Protein AF-A0A6A0H7Z2-F1 (afdb_monomer_lite)

Sequence (154 aa):
MSAIARQPCERLIVSPRRQIIMEGALHLLDNNKPQEMYVILFDDMLLITRRKKGLSKKKSSLSENWPSSCSRPSSGESAMRYIVYKQPLSLDRFFLHDVPVSEAVTAKLESAFVMVNLNRFQQIVAVYTFLAQTDQAKVGLARLLETIKKTRHN

Foldseek 3Di:
DDPLCPDPCCCPVVVVPKDFPDWDWKFWQDPNDTFIWIWTDILFWIWIKHKDQDDPDPDDPDDDDDPPVDDDDDDDDRPIDIDTPDPIATLVFKDKAFDDPVNCVVVVAALKIKIFGHDPVRDTPDIIIIHDPHVVRSVVVNVVSVVSVVVVVD

Radius of gyration: 18.18 Å; chains: 1; bounding box: 55×43×40 Å

InterPro domains:
  IPR011993 PH-like domain superfamily [G3DSA:2.30.29.30] (7-153)
  IPR040181 Pleckstrin homology domain-containing family G member 5/7 [PTHR13217] (6-138)

Structure (mmCIF, N/CA/C/O backbone):
data_AF-A0A6A0H7Z2-F1
#
_entry.id   AF-A0A6A0H7Z2-F1
#
loop_
_atom_site.group_PDB
_atom_site.id
_atom_site.type_symbol
_atom_site.label_atom_id
_atom_site.label_alt_id
_atom_site.label_comp_id
_atom_site.label_asym_id
_atom_site.label_entity_id
_atom_site.label_seq_id
_atom_site.pdbx_PDB_ins_code
_atom_site.Cartn_x
_atom_site.Cartn_y
_atom_site.Cartn_z
_atom_site.occup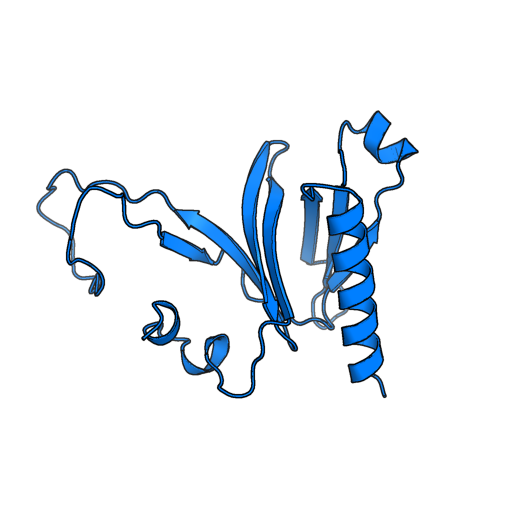ancy
_atom_site.B_iso_or_equiv
_atom_site.auth_seq_id
_atom_site.auth_comp_id
_atom_site.auth_asym_id
_atom_site.auth_atom_id
_atom_site.pdbx_PDB_model_num
ATOM 1 N N . MET A 1 1 ? 17.253 12.847 -14.748 1.00 43.50 1 MET A N 1
ATOM 2 C CA . MET A 1 1 ? 16.969 11.393 -14.730 1.00 43.50 1 MET A CA 1
ATOM 3 C C . MET A 1 1 ? 16.693 10.963 -13.294 1.00 43.50 1 MET A C 1
ATOM 5 O O . MET A 1 1 ? 17.509 11.266 -12.430 1.00 43.50 1 MET A O 1
ATOM 9 N N . SER A 1 2 ? 15.538 10.340 -13.039 1.00 49.34 2 SER A N 1
ATOM 10 C CA . SER A 1 2 ? 15.078 9.908 -11.705 1.00 49.34 2 SER A CA 1
ATOM 11 C C . SER A 1 2 ? 16.018 8.864 -11.082 1.00 49.34 2 SER A C 1
ATOM 13 O O . SER A 1 2 ? 16.568 8.025 -11.793 1.00 49.34 2 SER A O 1
ATOM 15 N N . ALA A 1 3 ? 16.188 8.882 -9.755 1.00 51.00 3 ALA A N 1
ATOM 16 C CA . A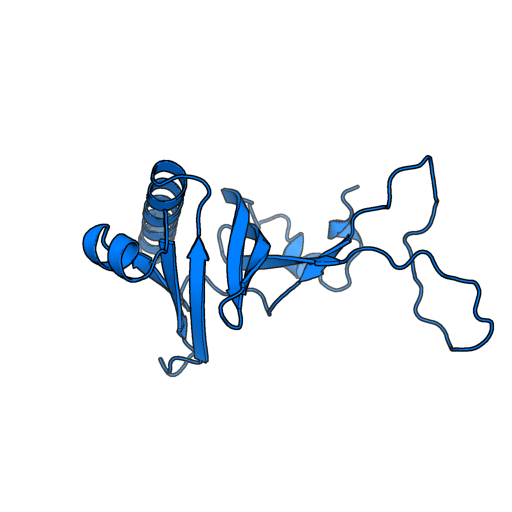LA A 1 3 ? 17.021 7.927 -9.008 1.00 51.00 3 ALA A CA 1
ATOM 17 C C . ALA A 1 3 ? 16.602 6.451 -9.203 1.00 51.00 3 ALA A C 1
ATOM 19 O O . ALA A 1 3 ? 17.405 5.541 -8.976 1.00 51.00 3 ALA A O 1
ATOM 20 N N . ILE A 1 4 ? 15.368 6.220 -9.665 1.00 52.25 4 ILE A N 1
ATOM 21 C CA . ILE A 1 4 ? 14.818 4.897 -9.982 1.00 52.25 4 ILE A CA 1
ATOM 22 C C . ILE A 1 4 ? 15.464 4.310 -11.257 1.00 52.25 4 ILE A C 1
ATOM 24 O O . ILE A 1 4 ? 15.694 3.105 -11.319 1.00 52.25 4 ILE A O 1
ATOM 28 N N . ALA A 1 5 ? 15.872 5.149 -12.220 1.00 50.22 5 ALA A N 1
ATOM 29 C CA . ALA A 1 5 ? 16.487 4.734 -13.493 1.00 50.22 5 ALA A CA 1
ATOM 30 C C . ALA A 1 5 ? 17.929 4.206 -13.365 1.00 50.22 5 ALA A C 1
ATOM 32 O O . ALA A 1 5 ? 18.565 3.861 -14.345 1.00 50.22 5 ALA A O 1
ATOM 33 N N . ARG A 1 6 ? 18.497 4.169 -12.155 1.00 52.22 6 ARG A N 1
ATOM 34 C CA . ARG A 1 6 ? 19.872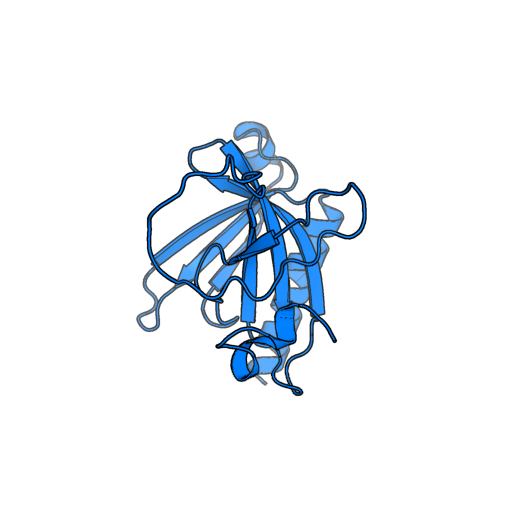 3.692 -11.913 1.00 52.22 6 ARG A CA 1
ATOM 35 C C . ARG A 1 6 ? 19.934 2.374 -11.143 1.00 52.22 6 ARG A C 1
ATOM 37 O O . ARG A 1 6 ? 20.997 2.011 -10.645 1.00 52.22 6 ARG A O 1
ATOM 44 N N . GLN A 1 7 ? 18.804 1.690 -10.980 1.00 57.47 7 GLN A N 1
ATOM 45 C CA . GLN A 1 7 ? 18.735 0.438 -10.228 1.00 57.47 7 GLN A CA 1
ATOM 46 C C . GLN A 1 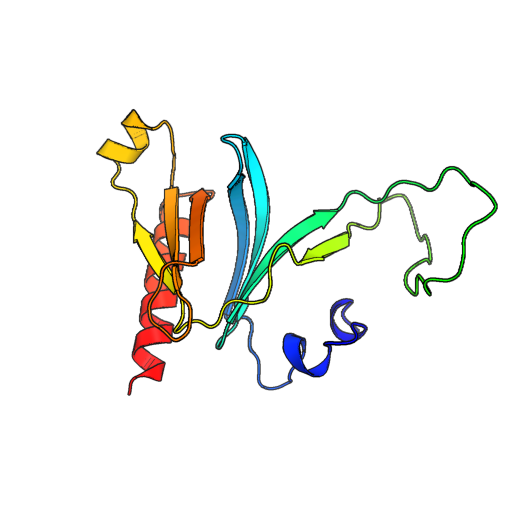7 ? 18.921 -0.777 -11.154 1.00 57.47 7 GLN A C 1
ATOM 48 O O . GLN A 1 7 ? 18.475 -0.734 -12.295 1.00 57.47 7 GLN A O 1
ATOM 53 N N . PRO A 1 8 ? 19.493 -1.903 -10.680 1.00 51.16 8 PRO A N 1
ATOM 54 C CA . PRO A 1 8 ? 19.642 -3.134 -11.477 1.00 51.16 8 PRO A CA 1
ATOM 55 C C . PRO A 1 8 ? 18.313 -3.678 -12.024 1.00 51.16 8 PRO A C 1
ATOM 57 O O . PRO A 1 8 ? 18.272 -4.419 -13.000 1.00 51.16 8 PRO A O 1
ATOM 60 N N . CYS A 1 9 ? 17.210 -3.293 -11.384 1.00 54.03 9 CYS A N 1
ATOM 61 C CA . CYS A 1 9 ? 15.841 -3.588 -11.771 1.00 54.03 9 CYS A CA 1
ATOM 62 C C . CYS A 1 9 ? 15.168 -2.426 -12.526 1.00 54.03 9 CYS A C 1
ATOM 64 O O . CYS A 1 9 ? 13.941 -2.347 -12.524 1.00 54.03 9 CYS A O 1
ATOM 66 N N . GLU A 1 10 ? 15.934 -1.542 -13.180 1.00 57.25 10 GLU A N 1
ATOM 67 C CA . GLU A 1 10 ? 15.427 -0.420 -13.985 1.00 57.25 10 GLU A CA 1
ATOM 68 C C . GLU A 1 10 ? 14.339 -0.887 -14.954 1.00 57.25 10 GLU A C 1
ATOM 70 O O . GLU A 1 10 ? 13.264 -0.314 -14.985 1.00 57.25 10 GLU A O 1
ATOM 75 N N . ARG A 1 11 ? 14.540 -2.000 -15.665 1.00 56.66 11 ARG A N 1
ATOM 76 C CA . ARG A 1 11 ? 13.525 -2.529 -16.595 1.00 56.66 11 ARG A CA 1
ATOM 77 C C . ARG A 1 11 ? 12.263 -3.062 -15.923 1.00 56.66 11 ARG A C 1
ATOM 79 O O . ARG A 1 11 ? 11.222 -3.122 -16.566 1.00 56.66 11 ARG A O 1
ATOM 86 N N . LEU A 1 12 ? 12.353 -3.471 -14.658 1.00 62.28 12 LEU A N 1
ATOM 87 C CA . LEU A 1 12 ? 11.179 -3.817 -13.870 1.00 62.28 12 LEU A CA 1
ATOM 88 C C . LEU A 1 12 ? 10.509 -2.506 -13.457 1.00 62.28 12 LEU A C 1
ATOM 90 O O . LEU A 1 12 ? 9.479 -2.153 -14.011 1.00 62.28 12 LEU A O 1
ATOM 94 N N . ILE A 1 13 ? 11.093 -1.744 -12.535 1.00 61.97 13 ILE A N 1
ATOM 95 C CA . ILE A 1 13 ? 10.422 -0.593 -11.903 1.00 61.97 13 ILE A CA 1
ATOM 96 C C . ILE A 1 13 ? 10.161 0.559 -12.894 1.00 61.97 13 ILE A C 1
ATOM 98 O O . ILE A 1 13 ? 9.127 1.207 -12.802 1.00 61.97 13 ILE A O 1
ATOM 102 N N . VAL A 1 14 ? 11.050 0.769 -13.866 1.00 61.00 14 VAL A N 1
ATOM 103 C CA . VAL A 1 14 ? 11.024 1.836 -14.891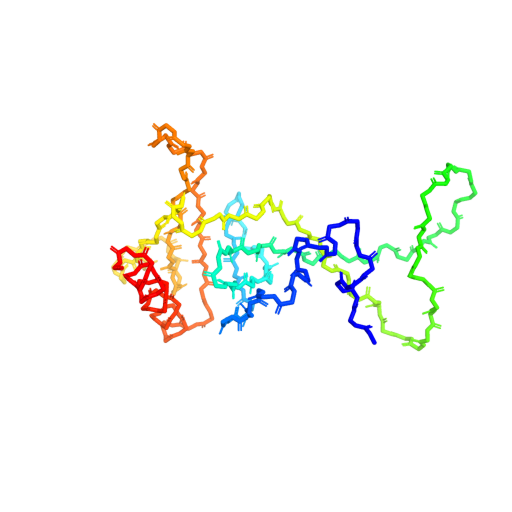 1.00 61.00 14 VAL A CA 1
ATOM 104 C C . VAL A 1 14 ? 10.681 1.272 -16.273 1.00 61.00 14 VAL A C 1
ATOM 106 O O . VAL A 1 14 ? 11.076 1.823 -17.299 1.00 61.00 14 VAL A O 1
ATOM 109 N N . SER A 1 15 ? 9.948 0.154 -16.329 1.00 69.88 15 SER A N 1
ATOM 110 C CA . SER A 1 15 ? 9.318 -0.268 -17.582 1.00 69.88 15 SER A CA 1
ATOM 111 C C . SER A 1 15 ? 8.544 0.926 -18.161 1.00 69.88 15 SER A C 1
ATOM 113 O O . SER A 1 15 ? 7.672 1.447 -17.469 1.00 69.88 15 SER A O 1
ATOM 115 N N . PRO A 1 16 ? 8.793 1.361 -19.410 1.00 67.06 16 PRO A N 1
ATOM 116 C CA . PRO A 1 16 ? 8.099 2.515 -19.988 1.00 67.06 16 PRO A CA 1
ATOM 117 C C . PRO A 1 16 ? 6.583 2.303 -20.120 1.00 67.06 16 PRO A C 1
ATOM 119 O O . PRO A 1 16 ? 5.840 3.258 -20.320 1.00 67.06 16 PRO A O 1
ATOM 122 N N . ARG A 1 17 ? 6.110 1.056 -19.992 1.00 75.19 17 ARG A N 1
ATOM 123 C CA . ARG A 1 17 ? 4.679 0.724 -19.969 1.00 75.19 17 ARG A CA 1
ATOM 124 C C . ARG A 1 17 ? 4.053 0.806 -18.580 1.00 75.19 17 ARG A C 1
ATOM 126 O O . ARG A 1 17 ? 2.835 0.839 -18.490 1.00 75.19 17 ARG A O 1
ATOM 133 N N . ARG A 1 18 ? 4.861 0.820 -17.520 1.00 84.56 18 ARG A N 1
ATOM 134 C CA . ARG A 1 18 ? 4.382 0.828 -16.140 1.00 84.56 18 ARG A CA 1
ATOM 135 C C . ARG A 1 18 ? 4.024 2.250 -15.729 1.00 84.56 18 ARG A C 1
ATOM 137 O O . ARG A 1 18 ? 4.852 3.151 -15.848 1.00 84.56 18 ARG A O 1
ATOM 144 N N . GLN A 1 19 ? 2.805 2.439 -15.243 1.00 84.50 19 GLN A N 1
ATOM 145 C CA . GLN A 1 19 ? 2.284 3.749 -14.857 1.00 84.50 19 GLN A CA 1
ATOM 146 C C . GLN A 1 19 ? 2.060 3.802 -13.352 1.00 84.50 19 GLN A C 1
ATOM 148 O O . GLN A 1 19 ? 1.522 2.863 -12.768 1.00 84.50 19 GLN A O 1
ATOM 153 N N . ILE A 1 20 ? 2.480 4.900 -12.721 1.00 87.31 20 ILE A N 1
ATOM 154 C CA . ILE A 1 20 ? 2.132 5.175 -11.325 1.00 87.31 20 ILE A CA 1
ATOM 155 C C . ILE A 1 20 ? 0.686 5.650 -11.317 1.00 87.31 20 ILE A C 1
ATOM 157 O O . ILE A 1 20 ? 0.355 6.647 -11.954 1.00 87.31 20 ILE A O 1
ATOM 161 N N . ILE A 1 21 ? -0.164 4.928 -10.599 1.00 88.12 21 ILE A N 1
ATOM 162 C CA . ILE A 1 21 ? -1.567 5.297 -10.425 1.00 88.12 21 ILE A CA 1
ATOM 163 C C . ILE A 1 21 ? -1.718 6.168 -9.180 1.00 88.12 21 ILE A C 1
ATOM 165 O O . ILE A 1 21 ? -2.459 7.146 -9.186 1.00 88.12 21 ILE A O 1
ATOM 169 N N . MET A 1 22 ? -1.008 5.818 -8.107 1.00 85.56 22 MET A N 1
ATOM 170 C CA . MET A 1 22 ? -1.057 6.538 -6.841 1.00 85.56 22 MET A CA 1
ATOM 171 C C . MET A 1 22 ? 0.221 6.285 -6.045 1.00 85.56 22 MET A C 1
ATOM 173 O O . MET A 1 22 ? 0.780 5.191 -6.071 1.00 85.56 22 MET A O 1
ATOM 177 N N . GLU A 1 23 ? 0.652 7.277 -5.280 1.00 87.44 23 GLU A N 1
ATOM 178 C CA . GLU A 1 23 ? 1.726 7.136 -4.305 1.00 87.44 23 GLU A CA 1
ATOM 179 C C . GLU A 1 23 ? 1.437 7.973 -3.061 1.00 87.44 23 GLU A C 1
ATOM 181 O O . GLU A 1 23 ? 0.705 8.962 -3.115 1.00 87.44 23 GLU A O 1
ATOM 186 N N . GLY A 1 24 ? 1.983 7.565 -1.919 1.00 86.56 24 GLY A N 1
ATOM 187 C CA . GLY A 1 24 ? 1.755 8.281 -0.673 1.00 86.56 24 GLY A CA 1
ATOM 188 C C . GLY A 1 24 ? 2.405 7.639 0.542 1.00 86.56 24 GLY A C 1
ATOM 189 O O . GLY A 1 24 ? 2.848 6.487 0.520 1.00 86.56 24 GLY A O 1
ATOM 190 N N . ALA A 1 25 ? 2.457 8.415 1.622 1.00 89.69 25 ALA A N 1
ATOM 191 C CA . ALA A 1 25 ? 2.904 7.932 2.917 1.00 89.69 25 ALA A CA 1
ATOM 192 C C . ALA A 1 25 ? 1.767 7.183 3.628 1.00 89.69 25 ALA A C 1
ATOM 194 O O . ALA A 1 25 ? 0.652 7.689 3.742 1.00 89.69 25 ALA A O 1
ATOM 195 N N . LEU A 1 26 ? 2.075 5.994 4.138 1.00 92.25 26 LEU A N 1
ATOM 196 C CA . LEU A 1 26 ? 1.207 5.193 4.998 1.00 92.25 26 LEU A CA 1
ATOM 197 C C . LEU A 1 26 ? 2.011 4.725 6.206 1.00 92.25 26 LEU A C 1
ATOM 199 O O . LEU A 1 26 ? 3.228 4.572 6.114 1.00 92.25 26 LEU A O 1
ATOM 203 N N . HIS A 1 27 ? 1.353 4.432 7.321 1.00 93.38 27 HIS A N 1
ATOM 204 C CA . HIS A 1 27 ? 2.021 3.720 8.408 1.00 93.38 27 HIS A CA 1
ATOM 205 C C . HIS A 1 27 ? 1.730 2.232 8.294 1.00 93.38 27 HIS A C 1
ATOM 207 O O . HIS A 1 27 ? 0.574 1.842 8.193 1.00 93.38 27 HIS A O 1
ATOM 213 N N . LEU A 1 28 ? 2.765 1.400 8.325 1.00 93.69 28 LEU A N 1
ATOM 214 C CA . LEU A 1 28 ? 2.628 -0.044 8.464 1.00 93.69 28 LEU A CA 1
ATOM 215 C C . LEU A 1 28 ? 2.854 -0.421 9.927 1.00 93.69 28 LEU A C 1
ATOM 217 O O . LEU A 1 28 ? 3.884 -0.065 10.499 1.00 93.69 28 LEU A O 1
ATOM 221 N N . LEU A 1 29 ? 1.920 -1.149 10.528 1.00 92.00 29 LEU A N 1
ATOM 222 C CA . LEU A 1 29 ? 2.104 -1.718 11.860 1.00 92.00 29 LEU A CA 1
ATOM 223 C C . LEU A 1 29 ? 2.999 -2.955 11.784 1.00 92.00 29 LEU A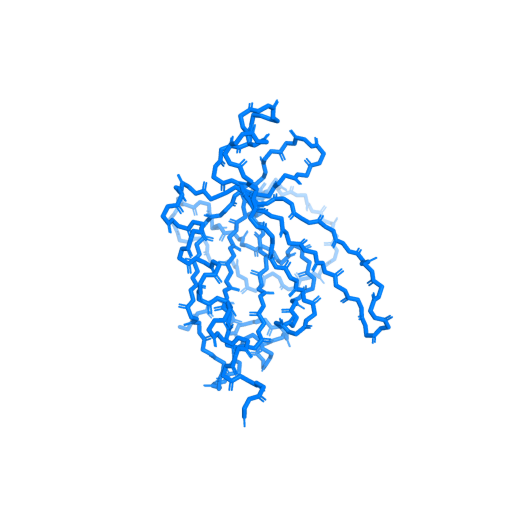 C 1
ATOM 225 O O . LEU A 1 29 ? 2.617 -3.977 11.219 1.00 92.00 29 LEU A O 1
ATOM 229 N N . ASP A 1 30 ? 4.185 -2.850 12.380 1.00 80.62 30 ASP A N 1
ATOM 230 C CA . ASP A 1 30 ? 5.140 -3.946 12.549 1.00 80.62 30 ASP A CA 1
ATOM 231 C C . ASP A 1 30 ? 5.486 -4.044 14.045 1.00 80.62 30 ASP A C 1
ATOM 233 O O . ASP A 1 30 ? 5.824 -3.038 14.673 1.00 80.62 30 ASP A O 1
ATOM 237 N N . ASN A 1 31 ? 5.329 -5.220 14.660 1.00 76.31 31 ASN A N 1
ATOM 238 C CA . ASN A 1 31 ? 5.490 -5.430 16.111 1.00 76.31 31 ASN A CA 1
ATOM 239 C C . ASN A 1 31 ? 4.788 -4.365 16.992 1.00 76.31 31 ASN A C 1
ATOM 241 O O . ASN A 1 31 ? 5.386 -3.831 17.931 1.00 76.31 31 ASN A O 1
ATOM 245 N N . ASN A 1 32 ? 3.531 -4.023 16.673 1.00 73.19 32 ASN A N 1
ATOM 246 C CA . ASN A 1 32 ? 2.724 -2.980 17.334 1.00 73.19 32 ASN A CA 1
ATOM 247 C C . ASN A 1 32 ? 3.326 -1.562 17.319 1.00 73.19 32 ASN A C 1
ATOM 249 O O . ASN A 1 32 ? 2.881 -0.691 18.066 1.00 73.19 32 ASN A O 1
ATOM 253 N N . LYS A 1 33 ? 4.317 -1.293 16.463 1.00 85.19 33 LYS A N 1
ATOM 254 C CA . LYS A 1 33 ? 4.868 0.048 16.253 1.00 85.19 33 LYS A CA 1
ATOM 255 C C . LYS A 1 33 ? 4.579 0.501 14.821 1.00 85.19 33 LYS A C 1
ATOM 257 O O . LYS A 1 33 ? 5.045 -0.142 13.881 1.00 85.19 33 LYS A O 1
ATOM 262 N N . PRO A 1 34 ? 3.833 1.603 14.632 1.00 89.94 34 PRO A N 1
ATOM 263 C CA . PRO A 1 34 ? 3.644 2.191 13.314 1.00 89.94 34 PRO A CA 1
ATOM 264 C C . PRO A 1 34 ? 4.990 2.631 12.728 1.00 89.94 34 PRO A C 1
ATOM 266 O O . PRO A 1 34 ? 5.706 3.443 13.317 1.00 89.94 34 PRO A O 1
ATOM 269 N N . GLN A 1 35 ? 5.337 2.102 11.559 1.00 91.62 35 GLN A N 1
ATOM 270 C CA . GLN A 1 35 ? 6.486 2.530 10.774 1.00 91.62 35 GLN A CA 1
ATOM 271 C C . GLN A 1 35 ? 6.006 3.280 9.534 1.00 91.62 35 GLN A C 1
ATOM 273 O O . GLN A 1 35 ? 5.229 2.748 8.747 1.00 91.62 35 GLN A O 1
ATOM 278 N N . GLU A 1 36 ? 6.508 4.499 9.332 1.00 91.88 36 GLU A N 1
ATOM 279 C CA . GLU A 1 36 ? 6.244 5.264 8.113 1.00 91.88 36 GLU A CA 1
ATOM 280 C C . GLU A 1 36 ? 6.843 4.547 6.890 1.00 91.88 36 GLU A C 1
ATOM 282 O O . GLU A 1 36 ? 8.056 4.313 6.793 1.00 91.88 36 GLU A O 1
ATOM 287 N N . MET A 1 37 ? 5.966 4.223 5.950 1.00 92.62 37 MET A N 1
ATOM 288 C CA . MET A 1 37 ? 6.257 3.627 4.658 1.00 92.62 37 MET A CA 1
ATOM 289 C C . MET A 1 37 ? 5.854 4.598 3.554 1.00 92.62 37 MET A C 1
ATOM 291 O O . MET A 1 37 ? 4.874 5.328 3.674 1.00 92.62 37 MET A O 1
ATOM 295 N N . TYR A 1 38 ? 6.585 4.568 2.446 1.00 90.81 38 TYR A N 1
ATOM 296 C CA . TYR A 1 38 ? 6.161 5.224 1.216 1.00 90.81 38 TYR A CA 1
ATOM 297 C C . TYR A 1 38 ? 5.739 4.145 0.227 1.00 90.81 38 TYR A C 1
ATOM 299 O O . TYR A 1 38 ? 6.539 3.268 -0.129 1.00 90.81 38 TYR A O 1
ATOM 307 N N . VAL A 1 39 ? 4.464 4.166 -0.140 1.00 91.00 39 VAL A N 1
ATOM 308 C CA . VAL A 1 39 ? 3.815 3.136 -0.947 1.00 91.00 39 VAL A CA 1
ATOM 309 C C . VAL A 1 39 ? 3.534 3.703 -2.328 1.00 91.00 39 VAL A C 1
ATOM 311 O O . VAL A 1 39 ? 3.024 4.812 -2.453 1.00 91.00 39 VAL A O 1
ATOM 314 N N . ILE A 1 40 ? 3.882 2.934 -3.355 1.00 89.56 40 ILE A N 1
ATOM 315 C CA . ILE A 1 40 ? 3.691 3.290 -4.759 1.00 89.56 40 ILE A CA 1
ATOM 316 C C . ILE A 1 40 ? 2.849 2.191 -5.396 1.00 89.56 40 ILE A C 1
ATOM 318 O O . ILE A 1 40 ? 3.243 1.022 -5.416 1.00 89.56 40 ILE A O 1
ATOM 322 N N . LEU A 1 41 ? 1.681 2.569 -5.895 1.00 89.88 41 LEU A N 1
ATOM 323 C CA . LEU A 1 41 ? 0.784 1.712 -6.647 1.00 89.88 41 LEU A CA 1
ATOM 324 C C . LEU A 1 41 ? 1.008 1.945 -8.137 1.00 89.88 41 LEU A C 1
ATOM 326 O O . LEU A 1 41 ? 0.706 3.013 -8.672 1.00 89.88 41 LEU A O 1
ATOM 330 N N . PHE A 1 42 ? 1.518 0.916 -8.797 1.00 90.19 42 PHE A N 1
ATOM 331 C CA . PHE A 1 42 ? 1.568 0.834 -10.244 1.00 90.19 42 PHE A CA 1
ATOM 332 C C . PHE A 1 42 ? 0.323 0.134 -10.789 1.00 90.19 42 PHE A C 1
ATOM 334 O O . PHE A 1 42 ? -0.458 -0.462 -10.047 1.00 90.19 42 PHE A O 1
ATOM 341 N N . ASP A 1 43 ? 0.166 0.159 -12.104 1.00 87.81 43 ASP A N 1
ATOM 342 C CA . ASP A 1 43 ? -0.918 -0.517 -12.809 1.00 87.81 43 ASP A CA 1
ATOM 343 C C . ASP A 1 43 ? -0.883 -2.046 -12.719 1.00 87.81 43 ASP A C 1
ATOM 345 O O . ASP A 1 43 ? -1.924 -2.679 -12.897 1.00 87.81 43 ASP A O 1
ATOM 349 N N . ASP A 1 44 ? 0.274 -2.645 -12.427 1.00 86.75 44 ASP A N 1
ATOM 350 C CA . ASP A 1 44 ? 0.463 -4.096 -12.335 1.00 86.75 44 ASP A CA 1
ATOM 351 C C . ASP A 1 44 ? 1.038 -4.591 -10.996 1.00 86.75 44 ASP A C 1
ATOM 353 O O . ASP A 1 44 ? 1.051 -5.799 -10.743 1.00 86.75 44 ASP A O 1
ATOM 357 N N . MET A 1 45 ? 1.488 -3.696 -10.111 1.00 90.75 45 MET A N 1
ATOM 358 C CA . MET A 1 45 ? 2.061 -4.081 -8.820 1.00 90.75 45 MET A CA 1
ATOM 359 C C . MET A 1 45 ? 1.996 -2.977 -7.758 1.00 90.75 45 MET A C 1
ATOM 361 O O . MET A 1 45 ? 1.948 -1.790 -8.061 1.00 90.75 45 MET A O 1
ATOM 365 N N . LEU A 1 46 ? 2.103 -3.374 -6.493 1.00 91.19 46 LEU A N 1
ATOM 366 C CA . LEU A 1 46 ? 2.288 -2.500 -5.341 1.00 91.19 46 LEU A CA 1
ATOM 367 C C . LEU A 1 46 ? 3.737 -2.592 -4.844 1.00 91.19 46 LEU A C 1
ATOM 369 O O . LEU A 1 46 ? 4.258 -3.684 -4.594 1.00 91.19 46 LEU A O 1
ATOM 373 N N . LEU A 1 47 ? 4.385 -1.445 -4.660 1.00 91.81 47 LEU A N 1
ATOM 374 C CA . LEU A 1 47 ? 5.721 -1.332 -4.086 1.00 91.81 47 LEU A CA 1
ATOM 375 C C . LEU A 1 47 ? 5.648 -0.654 -2.718 1.00 91.81 47 LEU A C 1
ATOM 377 O O . LEU A 1 47 ? 5.209 0.486 -2.601 1.00 91.81 47 LEU A O 1
ATOM 381 N N . ILE A 1 48 ? 6.138 -1.339 -1.687 1.00 92.88 48 ILE A N 1
ATOM 382 C CA . ILE A 1 48 ? 6.238 -0.792 -0.330 1.00 92.88 48 ILE A CA 1
ATOM 383 C C . ILE A 1 48 ? 7.700 -0.475 -0.052 1.00 92.88 48 ILE A C 1
ATOM 385 O O . ILE A 1 48 ? 8.574 -1.343 -0.161 1.00 92.88 48 ILE A O 1
ATOM 389 N N . THR A 1 49 ? 7.976 0.763 0.334 1.00 92.19 49 THR A N 1
ATOM 390 C CA . THR A 1 49 ? 9.321 1.211 0.685 1.00 92.19 49 THR A CA 1
ATOM 391 C C . THR A 1 49 ? 9.354 1.763 2.100 1.00 92.19 49 THR A C 1
ATOM 393 O O . THR A 1 49 ? 8.364 2.284 2.604 1.00 92.19 49 THR A O 1
ATOM 396 N N . ARG A 1 50 ? 10.520 1.672 2.736 1.00 90.38 50 ARG A N 1
ATOM 397 C CA . ARG A 1 50 ? 10.800 2.323 4.014 1.00 90.38 50 ARG A CA 1
ATOM 398 C C . ARG A 1 50 ? 11.923 3.327 3.857 1.00 90.38 50 ARG A C 1
ATOM 400 O O . ARG A 1 50 ? 12.854 3.141 3.066 1.00 90.38 50 ARG A O 1
ATOM 407 N N . ARG A 1 51 ? 11.871 4.372 4.671 1.00 84.88 51 ARG A N 1
ATOM 408 C CA . ARG A 1 51 ? 12.936 5.367 4.766 1.00 84.88 51 ARG A CA 1
ATOM 409 C C . ARG A 1 51 ? 14.162 4.745 5.435 1.00 84.88 51 ARG A C 1
ATOM 411 O O . ARG A 1 51 ? 14.082 4.228 6.547 1.00 84.88 51 ARG A O 1
ATOM 418 N N . LYS A 1 52 ? 15.320 4.806 4.776 1.00 81.31 52 LYS A N 1
ATOM 419 C CA . LYS A 1 52 ? 16.620 4.502 5.383 1.00 81.31 52 LYS A CA 1
ATOM 420 C C . LYS A 1 52 ? 17.316 5.824 5.674 1.00 81.31 52 LYS A C 1
ATOM 422 O O . LYS A 1 52 ? 17.777 6.496 4.752 1.00 81.31 52 LYS A O 1
ATOM 427 N N . LYS A 1 53 ? 17.415 6.189 6.957 1.00 68.81 53 LYS A N 1
ATOM 428 C CA . LYS A 1 53 ? 18.283 7.297 7.375 1.00 68.81 53 LYS A CA 1
ATOM 429 C C . LYS A 1 53 ? 19.709 6.943 6.955 1.00 68.81 53 LYS A C 1
ATOM 431 O O . LYS A 1 53 ? 20.213 5.875 7.310 1.00 68.81 53 LYS A O 1
ATOM 436 N N . GLY A 1 54 ? 20.329 7.790 6.138 1.00 58.44 54 GLY A N 1
ATOM 437 C CA . GLY A 1 54 ? 21.738 7.633 5.811 1.00 58.44 54 GLY A CA 1
ATOM 438 C C . GLY A 1 54 ? 22.534 7.718 7.106 1.00 58.44 54 GLY A C 1
ATOM 439 O O . GLY A 1 54 ? 22.446 8.725 7.803 1.00 58.44 54 GLY A O 1
ATOM 440 N N . LEU A 1 55 ? 23.291 6.671 7.449 1.00 49.72 55 LEU A N 1
ATOM 441 C CA . LEU A 1 55 ? 24.372 6.861 8.407 1.00 49.72 55 LEU A CA 1
ATOM 442 C C . LEU A 1 55 ? 25.337 7.832 7.733 1.00 49.72 55 LEU A C 1
ATOM 444 O O . LEU A 1 55 ? 25.919 7.496 6.696 1.00 49.72 55 LEU A O 1
ATOM 448 N N . SER A 1 56 ? 25.489 9.036 8.284 1.00 49.66 56 SER A N 1
ATOM 449 C CA . SER A 1 56 ? 26.680 9.819 7.993 1.00 49.66 56 SER A CA 1
ATOM 450 C C . SER A 1 56 ? 27.854 8.914 8.362 1.00 49.66 56 SER A C 1
ATOM 452 O O . SER A 1 56 ? 27.992 8.466 9.501 1.00 49.66 56 SER A O 1
ATOM 454 N N . LYS A 1 57 ? 28.631 8.498 7.359 1.00 46.28 57 LYS A N 1
ATOM 455 C CA . LYS A 1 57 ? 29.789 7.640 7.591 1.00 46.28 57 LYS A CA 1
ATOM 456 C C . LYS A 1 57 ? 30.727 8.406 8.525 1.00 46.28 57 LYS A C 1
ATOM 458 O O . LYS A 1 57 ? 31.408 9.324 8.075 1.00 46.28 57 LYS A O 1
ATOM 463 N N . LYS A 1 58 ? 30.831 8.005 9.798 1.00 42.44 58 LYS A N 1
ATOM 464 C CA . LYS A 1 58 ? 32.136 8.096 10.459 1.00 42.44 58 LYS A CA 1
ATOM 465 C C . LYS A 1 58 ? 33.081 7.310 9.553 1.00 42.44 58 LYS A C 1
ATOM 467 O O . LYS A 1 58 ? 32.800 6.154 9.246 1.00 42.44 58 LYS A O 1
ATOM 472 N N . LYS A 1 59 ? 34.118 7.971 9.032 1.00 45.25 59 LYS A N 1
ATOM 473 C CA . LYS A 1 59 ? 35.189 7.338 8.255 1.00 45.25 59 LYS A CA 1
ATOM 474 C C . LYS A 1 59 ? 35.744 6.166 9.074 1.00 45.25 59 LYS A C 1
ATOM 476 O O . LYS A 1 59 ? 36.565 6.383 9.954 1.00 45.25 59 LYS A O 1
ATOM 481 N N . SER A 1 60 ? 35.307 4.945 8.794 1.00 41.12 60 SER A N 1
ATOM 482 C CA . SER A 1 60 ? 36.055 3.743 9.135 1.00 41.12 60 SER A CA 1
ATOM 483 C C . SER A 1 60 ? 36.705 3.265 7.845 1.00 41.12 60 SER A C 1
ATOM 485 O O . SER A 1 60 ? 36.023 2.888 6.889 1.00 41.12 60 SER A O 1
ATOM 487 N N . SER A 1 61 ? 38.027 3.370 7.784 1.00 45.19 61 SER A N 1
ATOM 488 C CA . SER A 1 61 ? 38.826 2.652 6.801 1.00 45.19 61 SER A CA 1
ATOM 489 C C . SER A 1 61 ? 38.588 1.152 6.967 1.00 45.19 61 SER A C 1
ATOM 491 O O . SER A 1 61 ? 38.566 0.677 8.098 1.00 45.19 61 SER A O 1
ATOM 493 N N . LEU A 1 62 ? 38.496 0.441 5.839 1.00 48.38 62 LEU A N 1
ATOM 494 C CA . LEU A 1 62 ? 38.523 -1.022 5.709 1.00 48.38 62 LEU A CA 1
ATOM 495 C C . LEU A 1 62 ? 37.156 -1.747 5.748 1.00 48.38 62 LEU A C 1
ATOM 497 O O . LEU A 1 62 ? 36.683 -2.203 6.782 1.00 48.38 62 LEU A O 1
ATOM 501 N N . SER A 1 63 ? 36.517 -1.856 4.579 1.00 43.12 63 SER A N 1
ATOM 502 C CA . SER A 1 63 ? 35.861 -3.080 4.067 1.00 43.12 63 SER A CA 1
ATOM 503 C C . SER A 1 63 ? 35.240 -2.807 2.688 1.00 43.12 63 SER A C 1
ATOM 505 O O . SER A 1 63 ? 34.861 -1.681 2.357 1.00 43.12 63 SER A O 1
ATOM 507 N N . GLU A 1 64 ? 35.257 -3.838 1.855 1.00 40.28 64 GLU A N 1
ATOM 508 C CA . GLU A 1 64 ? 35.316 -3.798 0.397 1.00 40.28 64 GLU A CA 1
ATOM 509 C C . GLU A 1 64 ? 34.031 -3.348 -0.327 1.00 40.28 64 GLU A C 1
ATOM 511 O O . GLU A 1 64 ? 32.909 -3.744 -0.024 1.00 40.28 64 GLU A O 1
ATOM 516 N N . ASN A 1 65 ? 34.256 -2.495 -1.330 1.00 44.06 65 ASN A N 1
ATOM 517 C CA . ASN A 1 65 ? 33.616 -2.378 -2.643 1.00 44.06 65 ASN A CA 1
ATOM 518 C C . ASN A 1 65 ? 32.163 -2.863 -2.819 1.00 44.06 65 ASN A C 1
ATOM 520 O O . ASN A 1 65 ? 31.893 -3.844 -3.507 1.00 44.06 65 ASN A O 1
ATOM 524 N N . TRP A 1 66 ? 31.208 -2.031 -2.397 1.00 36.34 66 TRP A N 1
ATOM 525 C CA . TRP A 1 66 ? 29.961 -1.854 -3.151 1.00 36.34 66 TRP A CA 1
ATOM 526 C C . TRP A 1 66 ? 29.996 -0.480 -3.830 1.00 36.34 66 TRP A C 1
ATOM 528 O O . TRP A 1 66 ? 30.201 0.517 -3.121 1.00 36.34 66 TRP A O 1
ATOM 538 N N . PRO A 1 67 ? 29.813 -0.360 -5.163 1.00 37.81 67 PRO A N 1
ATOM 539 C CA . PRO A 1 67 ? 29.832 0.935 -5.826 1.00 37.81 67 PRO A CA 1
ATOM 540 C C . PRO A 1 67 ? 28.619 1.735 -5.350 1.00 37.81 67 PRO A C 1
ATOM 542 O O . PRO A 1 67 ? 27.488 1.581 -5.806 1.00 37.81 67 PRO A O 1
ATOM 545 N N . SER A 1 68 ? 28.861 2.605 -4.376 1.00 47.03 68 SER A N 1
ATOM 546 C CA . SER A 1 68 ? 27.900 3.581 -3.885 1.00 47.03 68 SER A CA 1
ATOM 547 C C . SER A 1 68 ? 27.786 4.694 -4.931 1.00 47.03 68 SER A C 1
ATOM 549 O O . SER A 1 68 ? 28.327 5.778 -4.749 1.00 47.03 68 SER A O 1
ATOM 551 N N . SER A 1 69 ? 27.113 4.433 -6.055 1.00 43.12 69 SER A N 1
ATOM 552 C CA . SER A 1 69 ? 26.983 5.343 -7.211 1.00 43.12 69 SER A CA 1
ATOM 553 C C . SER A 1 69 ? 26.020 6.522 -6.986 1.00 43.12 69 SER A C 1
ATOM 555 O O . SER A 1 69 ? 25.331 6.993 -7.891 1.00 43.12 69 SER A O 1
ATOM 557 N N . CYS A 1 70 ? 25.954 7.030 -5.760 1.00 45.03 70 CYS A N 1
ATOM 558 C CA . CYS A 1 70 ? 25.146 8.190 -5.406 1.00 45.03 70 CYS A CA 1
ATOM 559 C C . CYS A 1 70 ? 25.769 8.926 -4.219 1.00 45.03 70 CYS A C 1
ATOM 561 O O . CYS A 1 70 ? 25.229 8.945 -3.116 1.00 45.03 70 CYS A O 1
ATOM 563 N N . SER A 1 71 ? 26.925 9.540 -4.446 1.00 42.41 71 SER A N 1
ATOM 564 C CA . SER A 1 71 ? 27.435 10.575 -3.551 1.00 42.41 71 SER A CA 1
ATOM 565 C C . SER A 1 71 ? 28.100 11.683 -4.356 1.00 42.41 71 SER A C 1
ATOM 567 O O . SER A 1 71 ? 29.304 11.664 -4.591 1.00 42.41 71 SER A O 1
ATOM 569 N N . ARG A 1 72 ? 27.301 12.676 -4.746 1.00 41.41 72 ARG A N 1
ATOM 570 C CA . ARG A 1 72 ? 27.744 14.065 -4.639 1.00 41.41 72 ARG A CA 1
ATOM 571 C C . ARG A 1 72 ? 26.954 14.673 -3.480 1.00 41.41 72 ARG A C 1
ATOM 573 O O . ARG A 1 72 ? 25.730 14.689 -3.573 1.00 41.41 72 ARG A O 1
ATOM 580 N N . PRO A 1 73 ? 27.601 15.092 -2.381 1.00 45.03 73 PRO A N 1
ATOM 581 C CA . PRO A 1 73 ? 26.930 15.855 -1.349 1.00 45.03 73 PRO A CA 1
ATOM 582 C C . PRO A 1 73 ? 26.880 17.305 -1.833 1.00 45.03 73 PRO A C 1
ATOM 584 O O . PRO A 1 73 ? 27.834 18.055 -1.659 1.00 45.03 73 PRO A O 1
ATOM 587 N N . SER A 1 74 ? 25.798 17.694 -2.499 1.00 41.75 74 SER A N 1
ATOM 588 C CA . SER A 1 74 ? 25.449 19.109 -2.604 1.00 41.75 74 SER A CA 1
ATOM 589 C C . SER A 1 74 ? 24.511 19.433 -1.446 1.00 41.75 74 SER A C 1
ATOM 591 O O . SER A 1 74 ? 23.451 18.823 -1.341 1.00 41.75 74 SER A O 1
ATOM 593 N N . SER A 1 75 ? 24.955 20.353 -0.587 1.00 42.38 75 SER A N 1
ATOM 594 C CA . SER A 1 75 ? 24.171 21.101 0.407 1.00 42.38 75 SER A CA 1
ATOM 595 C C . SER A 1 75 ? 23.286 20.300 1.374 1.00 42.38 75 SER A C 1
ATOM 597 O O . SER A 1 75 ? 22.148 19.989 1.054 1.00 42.38 75 SER A O 1
ATOM 599 N N . GLY A 1 76 ? 23.786 20.080 2.598 1.00 44.56 76 GLY A N 1
ATOM 600 C CA . GLY A 1 76 ? 23.044 20.243 3.866 1.00 44.56 76 GLY A CA 1
ATOM 601 C C . GLY A 1 76 ? 21.841 19.350 4.203 1.00 44.56 76 GLY A C 1
ATOM 602 O O . GLY A 1 76 ? 21.518 19.220 5.379 1.00 44.56 76 GLY A O 1
ATOM 603 N N . GLU A 1 77 ? 21.205 18.698 3.239 1.00 46.16 77 GLU A N 1
ATOM 604 C CA . GLU A 1 77 ? 20.018 17.881 3.446 1.00 46.16 77 GLU A CA 1
ATOM 605 C C . GLU A 1 77 ? 20.418 16.416 3.289 1.00 46.16 77 GLU A C 1
ATOM 607 O O . GLU A 1 77 ? 20.907 15.985 2.243 1.00 46.16 77 GLU A O 1
ATOM 612 N N . SER A 1 78 ? 20.304 15.645 4.370 1.00 52.91 78 SER A N 1
ATOM 613 C CA . SER A 1 78 ? 20.595 14.211 4.357 1.00 52.91 78 SER A CA 1
ATOM 614 C C . SER A 1 78 ? 19.843 13.559 3.197 1.00 52.91 78 SER A C 1
ATOM 616 O O . SER A 1 78 ? 18.617 13.487 3.231 1.00 52.91 78 SER A O 1
ATOM 618 N N . ALA A 1 79 ? 20.568 13.122 2.159 1.00 59.56 79 ALA A N 1
ATOM 619 C CA . ALA A 1 79 ? 19.979 12.542 0.957 1.00 59.56 79 ALA A CA 1
ATOM 620 C C . ALA A 1 79 ? 19.111 11.340 1.349 1.00 59.56 79 ALA A C 1
ATOM 622 O O . ALA A 1 79 ? 19.611 10.252 1.662 1.00 59.56 79 ALA A O 1
ATOM 623 N N . MET A 1 80 ? 17.799 11.560 1.389 1.00 63.91 80 MET A N 1
ATOM 624 C CA . MET A 1 80 ? 16.857 10.587 1.905 1.00 63.91 80 MET A CA 1
ATOM 625 C C . MET A 1 80 ? 16.761 9.418 0.934 1.00 63.91 80 MET A C 1
ATOM 627 O O . MET A 1 80 ? 16.367 9.575 -0.220 1.00 63.91 80 MET A O 1
ATOM 631 N N . ARG A 1 81 ? 17.155 8.229 1.393 1.00 77.50 81 ARG A N 1
ATOM 632 C CA . ARG A 1 81 ? 17.136 7.018 0.575 1.00 77.50 81 ARG A CA 1
ATOM 633 C C . ARG A 1 81 ? 15.963 6.143 0.990 1.00 77.50 81 ARG A C 1
ATOM 635 O O . ARG A 1 81 ? 15.885 5.713 2.140 1.00 77.50 81 ARG A O 1
ATOM 642 N N . TYR A 1 82 ? 15.091 5.831 0.042 1.00 82.50 82 TYR A N 1
ATOM 643 C CA . TYR A 1 82 ? 14.099 4.777 0.212 1.00 82.50 82 TYR A CA 1
ATOM 644 C C . TYR A 1 82 ? 14.731 3.426 -0.097 1.00 82.50 82 TYR A C 1
ATOM 646 O O . TYR A 1 82 ? 15.532 3.288 -1.024 1.00 82.50 82 TYR A O 1
ATOM 654 N N . ILE A 1 83 ? 14.389 2.428 0.707 1.00 87.25 83 ILE A N 1
ATOM 655 C CA . ILE A 1 83 ? 14.714 1.034 0.432 1.00 87.25 83 ILE A CA 1
ATOM 656 C C . ILE A 1 83 ? 13.419 0.250 0.310 1.00 87.25 83 ILE A C 1
ATOM 658 O O . ILE A 1 83 ? 12.475 0.462 1.070 1.00 87.25 83 ILE A O 1
ATOM 662 N N . VAL A 1 84 ? 13.389 -0.666 -0.648 1.00 90.31 84 VAL A N 1
ATOM 663 C CA . VAL A 1 84 ? 12.279 -1.599 -0.819 1.00 90.31 84 VAL A CA 1
ATOM 664 C C . VAL A 1 84 ? 12.136 -2.424 0.464 1.00 90.31 84 VAL A C 1
ATOM 666 O O . VAL A 1 84 ? 13.115 -2.990 0.953 1.00 90.31 84 VAL A O 1
ATOM 669 N N . TYR A 1 85 ? 10.939 -2.433 1.051 1.00 90.12 85 TYR A N 1
ATOM 670 C CA . TYR A 1 85 ? 10.669 -3.131 2.311 1.00 90.12 85 TYR A CA 1
ATOM 671 C C . TYR A 1 85 ? 10.471 -4.635 2.083 1.00 90.12 85 TYR A C 1
ATOM 673 O O . TYR A 1 85 ? 11.025 -5.454 2.816 1.00 90.12 85 TYR A O 1
ATOM 681 N N . LYS A 1 86 ? 9.721 -4.997 1.035 1.00 88.06 86 LYS A N 1
ATOM 682 C CA . LYS A 1 86 ? 9.448 -6.374 0.589 1.00 88.06 86 LYS A CA 1
ATOM 683 C C . LYS A 1 86 ? 9.419 -6.425 -0.937 1.00 88.06 86 LYS A C 1
ATOM 685 O O . LYS A 1 86 ? 9.334 -5.384 -1.582 1.00 88.06 86 LYS A O 1
ATOM 690 N N . GLN A 1 87 ? 9.487 -7.628 -1.507 1.00 89.62 87 GLN A N 1
ATOM 691 C CA . GLN A 1 87 ? 9.346 -7.794 -2.956 1.00 89.62 87 GLN A CA 1
ATOM 692 C C . GLN A 1 87 ? 8.047 -7.136 -3.459 1.00 89.62 87 GLN A C 1
ATOM 694 O O . GLN A 1 87 ? 7.045 -7.187 -2.740 1.00 89.62 87 GLN A O 1
ATOM 699 N N . PRO A 1 88 ? 8.049 -6.534 -4.664 1.00 91.12 88 PRO A N 1
ATOM 700 C CA . PRO A 1 88 ? 6.841 -5.959 -5.240 1.00 91.12 88 PRO A CA 1
ATOM 701 C C . PRO A 1 88 ? 5.708 -6.988 -5.309 1.00 91.12 88 PRO A C 1
ATOM 703 O O . PRO A 1 88 ? 5.922 -8.146 -5.685 1.00 91.12 88 PRO A O 1
ATOM 706 N N . LEU A 1 89 ? 4.506 -6.559 -4.941 1.00 91.81 89 LEU A N 1
ATOM 707 C CA . LEU A 1 89 ? 3.330 -7.415 -4.852 1.00 91.81 89 LEU A CA 1
ATOM 708 C C . LEU A 1 89 ? 2.490 -7.252 -6.112 1.00 91.81 89 LEU A C 1
ATOM 710 O O . LEU A 1 89 ? 2.103 -6.142 -6.452 1.00 91.81 89 LEU A O 1
ATOM 714 N N . SER A 1 90 ? 2.202 -8.351 -6.799 1.00 91.44 90 SER A N 1
ATOM 715 C CA . SER A 1 90 ? 1.308 -8.313 -7.961 1.00 91.44 90 SER A CA 1
ATOM 716 C C . SER A 1 90 ? -0.129 -8.067 -7.501 1.00 91.44 90 SER A C 1
ATOM 718 O O . SER A 1 90 ? -0.525 -8.596 -6.461 1.00 91.44 90 SER A O 1
ATOM 720 N N . LEU A 1 91 ? -0.904 -7.280 -8.249 1.00 91.06 91 LEU A N 1
ATOM 721 C CA . LEU A 1 91 ? -2.245 -6.850 -7.817 1.00 91.06 91 LEU A CA 1
ATOM 722 C C . LEU A 1 91 ? -3.255 -8.002 -7.685 1.00 91.06 91 LEU A C 1
ATOM 724 O O . LEU A 1 91 ? -4.208 -7.896 -6.919 1.00 91.06 91 LEU A O 1
ATOM 728 N N . ASP A 1 92 ? -3.040 -9.107 -8.392 1.00 90.12 92 ASP A N 1
ATOM 729 C CA . ASP A 1 92 ? -3.837 -10.340 -8.326 1.00 90.12 92 ASP A CA 1
ATOM 730 C C . ASP A 1 92 ? -3.528 -11.202 -7.090 1.00 90.12 92 ASP A C 1
ATOM 732 O O . ASP A 1 92 ? -4.249 -12.152 -6.801 1.00 90.12 92 ASP A O 1
ATOM 736 N N . ARG A 1 93 ? -2.458 -10.885 -6.350 1.00 91.50 93 ARG A N 1
ATOM 737 C CA . ARG A 1 93 ? -1.957 -11.710 -5.242 1.00 91.50 93 ARG A CA 1
ATOM 738 C C . ARG A 1 93 ? -2.207 -11.132 -3.860 1.00 91.50 93 ARG A C 1
ATOM 740 O O . ARG A 1 93 ? -1.743 -11.708 -2.886 1.00 91.50 93 ARG A O 1
ATOM 747 N N . PHE A 1 94 ? -2.936 -10.032 -3.729 1.00 92.50 94 PHE A N 1
ATOM 748 C CA . PHE A 1 94 ? -3.332 -9.545 -2.411 1.00 92.50 94 PHE A CA 1
ATOM 749 C C . PHE A 1 94 ? -4.745 -8.989 -2.404 1.00 92.50 94 PHE A C 1
ATOM 751 O O . PHE A 1 94 ? -5.244 -8.524 -3.424 1.00 92.50 94 PHE A O 1
ATOM 758 N N . PHE A 1 95 ? -5.373 -8.980 -1.237 1.00 89.94 95 PHE A N 1
ATOM 759 C CA . PHE A 1 95 ? -6.704 -8.434 -0.993 1.00 89.94 95 PHE A CA 1
ATOM 760 C C . PHE A 1 95 ? -6.623 -7.356 0.071 1.00 89.94 95 PHE A C 1
ATOM 762 O O . PHE A 1 95 ? -5.792 -7.448 0.971 1.00 89.94 95 PHE A O 1
ATOM 769 N N . LEU A 1 96 ? -7.457 -6.328 -0.062 1.00 90.81 96 LEU A N 1
ATOM 770 C CA . LEU A 1 96 ? -7.626 -5.323 0.974 1.00 90.81 96 LEU A CA 1
ATOM 771 C C . LEU A 1 96 ? -8.947 -5.562 1.684 1.00 90.81 96 LEU A C 1
ATOM 773 O O . LEU A 1 96 ? -9.962 -5.809 1.038 1.00 90.81 96 LEU A O 1
ATOM 777 N N . HIS A 1 97 ? -8.912 -5.451 2.999 1.00 90.12 97 HIS A N 1
ATOM 778 C CA . HIS A 1 97 ? -10.064 -5.517 3.873 1.00 90.12 97 HIS A CA 1
ATOM 779 C C . HIS A 1 97 ? -10.112 -4.229 4.682 1.00 90.12 97 HIS A C 1
ATOM 781 O O . HIS A 1 97 ? -9.108 -3.825 5.274 1.00 90.12 97 HIS A O 1
ATOM 787 N N . ASP A 1 98 ? -11.265 -3.571 4.676 1.00 89.44 98 ASP A N 1
ATOM 788 C CA . ASP A 1 98 ? -11.480 -2.419 5.540 1.00 89.44 98 ASP A CA 1
ATOM 789 C C . ASP A 1 98 ? -11.562 -2.870 7.003 1.00 89.44 98 ASP A C 1
ATOM 791 O O . ASP A 1 98 ? -12.064 -3.959 7.287 1.00 89.44 98 ASP A O 1
ATOM 795 N N . VAL A 1 99 ? -11.072 -2.038 7.923 1.00 89.56 99 VAL A N 1
ATOM 796 C CA . VAL A 1 99 ? -11.298 -2.230 9.359 1.00 89.56 99 VAL A CA 1
ATOM 797 C C . VAL A 1 99 ? -12.496 -1.364 9.750 1.00 89.56 99 VAL A C 1
ATOM 799 O O . VAL A 1 99 ? -12.403 -0.133 9.654 1.00 89.56 99 VAL A O 1
ATOM 802 N N . PRO A 1 100 ? -13.622 -1.965 10.183 1.00 87.00 100 PRO A N 1
ATOM 803 C CA . PRO A 1 100 ? -14.795 -1.215 10.613 1.00 87.00 100 PRO A CA 1
ATOM 804 C C . PRO A 1 100 ? -14.459 -0.241 11.740 1.00 87.00 100 PRO A C 1
ATOM 806 O O . PRO A 1 100 ? -13.639 -0.536 12.608 1.00 87.00 100 PRO A O 1
ATOM 809 N N . VAL A 1 101 ? -15.148 0.902 11.774 1.00 84.56 101 VAL A N 1
ATOM 810 C CA . VAL A 1 101 ? -14.907 1.958 12.776 1.00 84.56 101 VAL A CA 1
ATOM 811 C C . VAL A 1 101 ? -15.028 1.424 14.208 1.00 84.56 101 VAL A C 1
ATOM 813 O O . VAL A 1 101 ? -14.234 1.790 15.069 1.00 84.56 101 VAL A O 1
ATOM 816 N N . SER A 1 102 ? -15.976 0.521 14.470 1.00 87.44 102 SER A N 1
ATOM 817 C CA . SER A 1 102 ? -16.150 -0.104 15.787 1.00 87.44 102 SER A CA 1
ATOM 818 C C . SER A 1 102 ? -14.912 -0.891 16.229 1.00 87.44 102 SER A C 1
ATOM 820 O O . SER A 1 102 ? -14.436 -0.714 17.348 1.00 87.44 102 SER A O 1
ATOM 822 N N . GLU A 1 103 ? -14.357 -1.717 15.341 1.00 87.88 103 GLU A N 1
ATOM 823 C CA . GLU A 1 103 ? -13.154 -2.518 15.598 1.00 87.88 103 GLU A CA 1
ATOM 824 C C . GLU A 1 103 ? -11.899 -1.647 15.691 1.00 87.88 103 GLU A C 1
ATOM 826 O O . GLU A 1 103 ? -11.065 -1.840 16.578 1.00 87.88 103 GLU A O 1
ATOM 831 N N . ALA A 1 104 ? -11.799 -0.644 14.818 1.00 86.75 104 ALA A N 1
ATOM 832 C CA . ALA A 1 104 ? -10.748 0.362 14.828 1.00 86.75 104 ALA A CA 1
ATOM 833 C C . ALA A 1 104 ? -10.666 1.082 16.182 1.00 86.75 104 ALA A C 1
ATOM 835 O O . ALA A 1 104 ? -9.579 1.205 16.744 1.00 86.75 104 ALA A O 1
ATOM 836 N N . VAL A 1 105 ? -11.802 1.503 16.748 1.00 87.06 105 VAL A N 1
ATOM 837 C CA . VAL A 1 105 ? -11.852 2.164 18.063 1.00 87.06 105 VAL A CA 1
ATOM 838 C C . VAL A 1 105 ? -11.373 1.224 19.171 1.00 87.06 105 VAL A C 1
ATOM 840 O O . VAL A 1 105 ? -10.531 1.616 19.981 1.00 87.06 105 VAL A O 1
ATOM 843 N N . THR A 1 106 ? -11.840 -0.027 19.192 1.00 88.44 106 THR A N 1
ATOM 844 C CA . THR A 1 106 ? -11.413 -1.021 20.193 1.00 88.44 106 THR A CA 1
ATOM 845 C C . THR A 1 106 ? -9.915 -1.319 20.108 1.00 88.44 106 THR A C 1
ATOM 847 O O . THR A 1 106 ? -9.243 -1.418 21.135 1.00 88.44 106 THR A O 1
ATOM 850 N N . ALA A 1 107 ? -9.374 -1.419 18.894 1.00 84.12 107 ALA A N 1
ATOM 851 C CA . ALA A 1 107 ? -7.965 -1.711 18.649 1.00 84.12 107 ALA A CA 1
ATOM 852 C C . ALA A 1 107 ? -7.055 -0.466 18.679 1.00 84.12 107 ALA A C 1
ATOM 854 O O . ALA A 1 107 ? -5.835 -0.609 18.597 1.00 84.12 107 ALA A O 1
ATOM 855 N N . LYS A 1 108 ? -7.622 0.743 18.818 1.00 86.81 108 LYS A N 1
ATOM 856 C CA . LYS A 1 108 ? -6.922 2.037 18.702 1.00 86.81 108 LYS A CA 1
ATOM 857 C C . LYS A 1 108 ? -6.202 2.205 17.353 1.00 86.81 108 LYS A C 1
ATOM 859 O O . LYS A 1 108 ? -5.063 2.665 17.293 1.00 86.81 108 LYS A O 1
ATOM 864 N N . LEU A 1 109 ? -6.867 1.800 16.274 1.00 86.50 109 LEU A N 1
ATOM 865 C CA . LEU A 1 109 ? -6.367 1.801 14.900 1.00 86.50 109 LEU A CA 1
ATOM 866 C C . LEU A 1 109 ? -7.165 2.785 14.037 1.00 86.50 109 LEU A C 1
ATOM 868 O O . LEU A 1 109 ? -8.133 2.406 13.387 1.00 86.50 109 LEU A O 1
ATOM 872 N N . GLU A 1 110 ? -6.772 4.055 14.008 1.00 87.06 110 GLU A N 1
ATOM 873 C CA . GLU A 1 110 ? -7.456 5.062 13.186 1.00 87.06 110 GLU A CA 1
ATOM 874 C C . GLU A 1 110 ? -7.172 4.879 11.687 1.00 87.06 110 GLU A C 1
ATOM 876 O O . GLU A 1 110 ? -6.034 4.631 11.286 1.00 87.06 110 GLU A O 1
ATOM 881 N N . SER A 1 111 ? -8.207 5.031 10.848 1.00 90.19 111 SER A N 1
ATOM 882 C CA . SER A 1 111 ? -8.109 4.946 9.377 1.00 90.19 111 SER A CA 1
ATOM 883 C C . SER A 1 111 ? -7.368 3.691 8.877 1.00 90.19 111 SER A C 1
ATOM 885 O O . SER A 1 111 ? -6.579 3.748 7.926 1.00 90.19 111 SER A O 1
ATOM 887 N N . ALA A 1 112 ? -7.601 2.553 9.538 1.00 91.94 112 ALA A N 1
ATOM 888 C CA . ALA A 1 112 ? -6.877 1.315 9.289 1.00 91.94 112 ALA A CA 1
ATOM 889 C C . ALA A 1 112 ? -7.506 0.447 8.194 1.00 91.94 112 ALA A C 1
ATOM 891 O O . ALA A 1 112 ? -8.724 0.392 8.042 1.00 91.94 112 ALA A O 1
ATOM 892 N N . PHE A 1 113 ? -6.663 -0.279 7.466 1.00 92.75 113 PHE A N 1
ATOM 893 C CA . PHE A 1 113 ? -7.067 -1.350 6.559 1.00 92.75 113 PHE A CA 1
ATOM 894 C C . PHE A 1 113 ? -6.038 -2.483 6.582 1.00 92.75 113 PHE A C 1
ATOM 896 O O . PHE A 1 113 ? -4.860 -2.280 6.891 1.00 92.75 113 PHE A O 1
ATOM 903 N N . VAL A 1 114 ? -6.479 -3.691 6.245 1.00 92.94 114 VAL A N 1
ATOM 904 C CA . VAL A 1 114 ? -5.657 -4.901 6.252 1.00 92.94 114 VAL A CA 1
ATOM 905 C C . VAL A 1 114 ? -5.410 -5.368 4.825 1.00 92.94 114 VAL A C 1
ATOM 907 O O . VAL A 1 114 ? -6.341 -5.520 4.044 1.00 92.94 114 VAL A O 1
ATOM 910 N N . MET A 1 115 ? -4.155 -5.638 4.484 1.00 92.94 115 MET A N 1
ATOM 911 C CA . MET A 1 115 ? -3.767 -6.281 3.235 1.00 92.94 115 MET A CA 1
ATOM 912 C C . MET A 1 115 ? -3.362 -7.732 3.485 1.00 92.94 115 MET A C 1
ATOM 914 O O . MET A 1 115 ? -2.377 -7.993 4.176 1.00 92.94 115 MET A O 1
ATOM 918 N N . VAL A 1 116 ? -4.078 -8.672 2.873 1.00 94.62 116 VAL A N 1
ATOM 919 C CA . VAL A 1 116 ? -3.784 -10.110 2.910 1.00 94.62 116 VAL A CA 1
ATOM 920 C C . VAL A 1 116 ? -3.077 -10.494 1.620 1.00 94.62 116 VAL A C 1
ATOM 922 O O . VAL A 1 116 ? -3.647 -10.359 0.543 1.00 94.62 116 VAL A O 1
ATOM 925 N N . ASN A 1 117 ? -1.836 -10.962 1.713 1.00 94.12 117 ASN A N 1
ATOM 926 C CA . ASN A 1 117 ? -1.017 -11.371 0.576 1.00 94.12 117 ASN A CA 1
ATOM 927 C C . ASN A 1 117 ? -0.999 -12.898 0.444 1.00 94.12 117 ASN A C 1
ATOM 929 O O . ASN A 1 117 ? -0.737 -13.607 1.420 1.00 94.12 117 ASN A O 1
ATOM 933 N N . LEU A 1 118 ? -1.218 -13.389 -0.772 1.00 94.00 118 LEU A N 1
ATOM 934 C CA . LEU A 1 118 ? -1.282 -14.799 -1.131 1.00 94.00 118 LEU A CA 1
ATOM 935 C C . LEU A 1 118 ? -0.118 -15.205 -2.043 1.00 94.00 118 LEU A C 1
ATOM 937 O O . LEU A 1 118 ? 0.411 -14.422 -2.838 1.00 94.00 118 LEU A O 1
ATOM 941 N N . ASN A 1 119 ? 0.269 -16.476 -1.972 1.00 93.50 119 ASN A N 1
ATOM 942 C CA . ASN A 1 119 ? 1.102 -17.093 -3.001 1.00 93.50 119 ASN A CA 1
ATOM 943 C C . ASN A 1 119 ? 0.252 -17.641 -4.166 1.00 93.50 119 ASN A C 1
ATOM 945 O O . ASN A 1 119 ? -0.971 -17.532 -4.187 1.00 93.50 119 ASN A O 1
ATOM 949 N N . ARG A 1 120 ? 0.910 -18.267 -5.153 1.00 90.31 120 ARG A N 1
ATOM 950 C CA . ARG A 1 120 ? 0.227 -18.870 -6.315 1.00 90.31 120 ARG A CA 1
ATOM 951 C C . ARG A 1 120 ? -0.655 -20.075 -5.972 1.00 90.31 120 ARG A C 1
ATOM 953 O O . ARG A 1 120 ? -1.505 -20.433 -6.773 1.00 90.31 120 ARG A O 1
ATOM 960 N N . PHE A 1 121 ? -0.469 -20.669 -4.797 1.00 94.00 121 PHE A N 1
ATOM 961 C CA . PHE A 1 121 ? -1.282 -21.769 -4.281 1.00 94.00 121 PHE A CA 1
ATOM 962 C C . PHE A 1 121 ? -2.427 -21.273 -3.384 1.00 94.00 121 PHE A C 1
ATOM 964 O O . PHE A 1 121 ? -2.997 -22.068 -2.646 1.00 94.00 121 PHE A O 1
ATOM 971 N N . GLN A 1 122 ? -2.747 -19.971 -3.422 1.00 91.69 122 GLN A N 1
ATOM 972 C CA . GLN A 1 122 ? -3.799 -19.342 -2.611 1.00 91.69 122 GLN A CA 1
ATOM 973 C C . GLN A 1 122 ? -3.558 -19.421 -1.092 1.00 91.69 122 GLN A C 1
ATOM 975 O O . GLN A 1 122 ? -4.477 -19.250 -0.297 1.00 91.69 122 GLN A O 1
ATOM 980 N N . GLN A 1 123 ? -2.315 -19.645 -0.660 1.00 96.06 123 GLN A N 1
ATOM 981 C CA . GLN A 1 123 ? -1.963 -19.660 0.760 1.00 96.06 123 GLN A CA 1
ATOM 982 C C . GLN A 1 123 ? -1.571 -18.258 1.221 1.00 96.06 123 GLN A C 1
ATOM 984 O O . GLN A 1 123 ? -0.806 -17.572 0.536 1.00 96.06 123 GLN A O 1
ATOM 989 N N . ILE A 1 124 ? -2.045 -17.861 2.404 1.00 96.19 124 ILE A N 1
ATOM 990 C CA . ILE A 1 124 ? -1.674 -16.594 3.042 1.00 96.19 124 ILE A CA 1
ATOM 991 C C . ILE A 1 124 ? -0.189 -16.639 3.409 1.00 96.19 124 ILE A C 1
ATOM 993 O O . ILE A 1 124 ? 0.243 -17.493 4.179 1.00 96.19 124 ILE A O 1
ATOM 997 N N . VAL A 1 125 ? 0.592 -15.703 2.867 1.00 95.38 125 VAL A N 1
ATOM 998 C CA . VAL A 1 125 ? 2.036 -15.581 3.138 1.00 95.38 125 VAL A CA 1
ATOM 999 C C . VAL A 1 125 ? 2.392 -14.356 3.968 1.00 95.38 125 VAL A C 1
ATOM 1001 O O . VAL A 1 125 ? 3.465 -14.314 4.566 1.00 95.38 125 VAL A O 1
ATOM 1004 N N . ALA A 1 126 ? 1.525 -13.345 3.993 1.00 93.38 126 ALA A N 1
ATOM 1005 C CA . ALA A 1 126 ? 1.683 -12.183 4.853 1.00 93.38 126 ALA A CA 1
ATOM 1006 C C . ALA A 1 126 ? 0.348 -11.464 5.053 1.00 93.38 126 ALA A C 1
ATOM 1008 O O . ALA A 1 126 ? -0.500 -11.452 4.161 1.00 93.38 126 ALA A O 1
ATOM 1009 N N . VAL A 1 127 ? 0.210 -10.815 6.206 1.00 93.69 127 VAL A N 1
ATOM 1010 C CA . VAL A 1 127 ? -0.882 -9.894 6.519 1.00 93.69 127 VAL A CA 1
ATOM 1011 C C . VAL A 1 127 ? -0.257 -8.589 6.992 1.00 93.69 127 VAL A C 1
ATOM 1013 O O . VAL A 1 127 ? 0.674 -8.603 7.797 1.00 93.69 127 VAL A O 1
ATOM 1016 N N . TYR A 1 128 ? -0.735 -7.471 6.461 1.00 92.44 128 TYR A N 1
ATOM 1017 C CA . TYR A 1 128 ? -0.209 -6.142 6.748 1.00 92.44 128 TYR A CA 1
ATOM 1018 C C . TYR A 1 128 ? -1.336 -5.229 7.201 1.00 92.44 128 TYR A C 1
ATOM 1020 O O . TYR A 1 128 ? -2.321 -5.089 6.484 1.00 92.44 128 TYR A O 1
ATOM 1028 N N . THR A 1 129 ? -1.171 -4.561 8.336 1.00 93.62 129 THR A N 1
ATOM 1029 C CA . THR A 1 129 ? -2.116 -3.533 8.783 1.00 93.62 129 THR A CA 1
ATOM 1030 C C . THR A 1 129 ? -1.541 -2.163 8.462 1.00 93.62 129 THR A C 1
ATOM 1032 O O . THR A 1 129 ? -0.504 -1.776 9.007 1.00 93.62 129 THR A O 1
ATOM 1035 N N . PHE A 1 130 ? -2.206 -1.438 7.571 1.00 93.44 130 PHE A N 1
ATOM 1036 C CA . PHE A 1 130 ? -1.848 -0.077 7.202 1.00 93.44 130 PHE A CA 1
ATOM 1037 C C . PHE A 1 130 ? -2.767 0.926 7.882 1.00 93.44 130 PHE A C 1
ATOM 1039 O O . PHE A 1 130 ? -3.962 0.682 8.017 1.00 93.44 130 PHE A O 1
ATOM 1046 N N . LEU A 1 131 ? -2.207 2.075 8.247 1.00 93.00 131 LEU A N 1
ATOM 1047 C CA . LEU A 1 131 ? -2.938 3.245 8.713 1.00 93.00 131 LEU A CA 1
ATOM 1048 C C . LEU A 1 131 ? -2.774 4.348 7.670 1.00 93.00 131 LEU A C 1
ATOM 1050 O O . LEU A 1 131 ? -1.648 4.769 7.362 1.00 93.00 131 LEU A O 1
ATOM 1054 N N . ALA A 1 132 ? -3.895 4.787 7.108 1.00 90.62 132 ALA A N 1
ATOM 1055 C CA . ALA A 1 132 ? -3.938 5.958 6.250 1.00 90.62 132 ALA A CA 1
ATOM 1056 C C . ALA A 1 132 ? -3.923 7.242 7.090 1.00 90.62 132 ALA A C 1
ATOM 1058 O O . ALA A 1 132 ? -4.222 7.230 8.280 1.00 90.62 132 ALA A O 1
ATOM 1059 N N . GLN A 1 133 ? -3.583 8.369 6.465 1.00 87.31 133 GLN A N 1
ATOM 1060 C CA . GLN A 1 133 ? -3.636 9.673 7.138 1.00 87.31 133 GLN A CA 1
ATOM 1061 C C . GLN A 1 133 ? -5.075 10.126 7.421 1.00 87.31 133 GLN A C 1
ATOM 1063 O O . GLN A 1 133 ? -5.302 10.889 8.353 1.00 87.31 133 GLN A O 1
ATOM 1068 N N . THR A 1 134 ? -6.032 9.688 6.599 1.00 86.31 134 THR A N 1
ATOM 1069 C CA . THR A 1 134 ? -7.457 10.010 6.721 1.00 86.31 134 THR A CA 1
ATOM 1070 C C . THR A 1 134 ? -8.311 8.850 6.209 1.00 86.31 134 THR A C 1
ATOM 1072 O O . THR A 1 134 ? -7.875 8.082 5.343 1.00 86.31 134 THR A O 1
ATOM 1075 N N . ASP A 1 135 ? -9.567 8.771 6.656 1.00 84.25 135 ASP A N 1
ATOM 1076 C CA . ASP A 1 135 ? -10.532 7.803 6.118 1.00 84.25 135 ASP A CA 1
ATOM 1077 C C . ASP A 1 135 ? -10.808 8.026 4.625 1.00 84.25 135 ASP A C 1
ATOM 1079 O O . ASP A 1 135 ? -11.006 7.069 3.880 1.00 84.25 135 ASP A O 1
ATOM 1083 N N . GLN A 1 136 ? -10.749 9.273 4.149 1.00 84.44 136 GLN A N 1
ATOM 1084 C CA . GLN A 1 136 ? -10.881 9.574 2.720 1.00 84.44 136 GLN A CA 1
ATOM 1085 C C . GLN A 1 136 ? -9.743 8.951 1.904 1.00 84.44 136 GLN A C 1
ATOM 1087 O O . GLN A 1 136 ? -9.991 8.366 0.849 1.00 84.44 136 GLN A O 1
ATOM 1092 N N . ALA A 1 137 ? -8.505 9.010 2.406 1.00 83.19 137 ALA A N 1
ATOM 1093 C CA . ALA A 1 137 ? -7.363 8.370 1.759 1.00 83.19 137 ALA A CA 1
ATOM 1094 C C . ALA A 1 137 ? -7.498 6.838 1.752 1.00 83.19 137 ALA A C 1
ATOM 1096 O O . ALA A 1 137 ? -7.242 6.208 0.725 1.00 83.19 137 ALA A O 1
ATOM 1097 N N . LYS A 1 138 ? -7.967 6.242 2.858 1.00 86.50 138 LYS A N 1
ATOM 1098 C CA . LYS A 1 138 ? -8.269 4.803 2.948 1.00 86.50 138 LYS A CA 1
ATOM 1099 C C . LYS A 1 138 ? -9.298 4.378 1.897 1.00 86.50 138 LYS A C 1
ATOM 1101 O O . LYS A 1 138 ? -9.053 3.461 1.113 1.00 86.50 138 LYS A O 1
ATOM 1106 N N . VAL A 1 139 ? -10.433 5.075 1.853 1.00 83.56 139 VAL A N 1
ATOM 1107 C CA . VAL A 1 139 ? -11.540 4.787 0.933 1.00 83.56 139 VAL A CA 1
ATOM 1108 C C . VAL A 1 139 ? -11.118 4.981 -0.525 1.00 83.56 139 VAL A C 1
ATOM 1110 O O . VAL A 1 139 ? -11.455 4.154 -1.373 1.00 83.56 139 VAL A O 1
ATOM 1113 N N . GLY A 1 140 ? -10.351 6.032 -0.828 1.00 81.06 140 GLY A N 1
ATOM 1114 C CA . GLY A 1 140 ? -9.809 6.270 -2.167 1.00 81.06 140 GLY A CA 1
ATOM 1115 C C . GLY A 1 140 ? -8.908 5.130 -2.646 1.00 81.06 140 GLY A C 1
ATOM 1116 O O . GLY A 1 140 ? -9.084 4.633 -3.758 1.00 81.06 140 GLY A O 1
ATOM 1117 N N . LEU A 1 141 ? -8.003 4.662 -1.783 1.00 79.50 141 LEU A N 1
ATOM 1118 C CA . LEU A 1 141 ? -7.071 3.571 -2.075 1.00 79.50 141 LEU A CA 1
ATOM 1119 C C . LEU A 1 141 ? -7.806 2.245 -2.329 1.00 79.50 141 LEU A C 1
ATOM 1121 O O . LEU A 1 141 ? -7.510 1.555 -3.307 1.00 79.50 141 LEU A O 1
ATOM 1125 N N . ALA A 1 142 ? -8.793 1.915 -1.491 1.00 79.19 142 ALA A N 1
ATOM 1126 C CA . ALA A 1 142 ? -9.606 0.709 -1.642 1.00 79.19 142 ALA A CA 1
ATOM 1127 C C . ALA A 1 142 ? -10.394 0.705 -2.965 1.00 79.19 142 ALA A C 1
ATOM 1129 O O . ALA A 1 142 ? -10.266 -0.235 -3.752 1.00 79.19 142 ALA A O 1
ATOM 1130 N N . ARG A 1 143 ? -11.129 1.787 -3.268 1.00 81.00 143 ARG A N 1
ATOM 1131 C CA . ARG A 1 143 ? -11.909 1.912 -4.517 1.00 81.00 143 ARG A CA 1
ATOM 1132 C C . ARG A 1 143 ? -11.031 1.838 -5.763 1.00 81.00 143 ARG A C 1
ATOM 1134 O O . ARG A 1 143 ? -11.405 1.213 -6.757 1.00 81.00 143 ARG A O 1
ATOM 1141 N N . LEU A 1 144 ? -9.869 2.488 -5.724 1.00 79.00 144 LEU A N 1
ATOM 1142 C CA . LEU A 1 144 ? -8.933 2.502 -6.842 1.00 79.00 144 LEU A CA 1
ATOM 1143 C C . LEU A 1 144 ? -8.425 1.090 -7.147 1.00 79.00 144 LEU A C 1
ATOM 1145 O O . LEU A 1 144 ? -8.429 0.665 -8.301 1.00 79.00 144 LEU A O 1
ATOM 1149 N N . LEU A 1 145 ? -8.043 0.338 -6.116 1.00 80.31 145 LEU A N 1
ATOM 1150 C CA . LEU A 1 145 ? -7.563 -1.032 -6.276 1.00 80.31 145 LEU A CA 1
ATOM 1151 C C . LEU A 1 145 ? -8.646 -1.986 -6.771 1.00 80.31 145 LEU A C 1
ATOM 1153 O O . LEU A 1 145 ? -8.360 -2.817 -7.632 1.00 80.31 145 LEU A O 1
ATOM 1157 N N . GLU A 1 146 ? -9.880 -1.858 -6.289 1.00 79.75 146 GLU A N 1
ATOM 1158 C CA . GLU A 1 146 ? -11.006 -2.625 -6.834 1.00 79.75 146 GLU A CA 1
ATOM 1159 C C . GLU A 1 146 ? -11.236 -2.318 -8.314 1.00 79.75 146 GLU A C 1
ATOM 1161 O O . GLU A 1 146 ? -11.408 -3.235 -9.118 1.00 79.75 146 GLU A O 1
ATOM 1166 N N . THR A 1 147 ? -11.162 -1.041 -8.693 1.00 79.50 147 THR A N 1
ATOM 1167 C CA . THR A 1 147 ? -11.312 -0.612 -10.089 1.00 79.50 147 THR A CA 1
ATOM 1168 C C . THR A 1 147 ? -10.226 -1.226 -10.970 1.00 79.50 147 THR A C 1
ATOM 1170 O O . THR A 1 147 ? -10.535 -1.811 -12.006 1.00 79.50 147 THR A O 1
ATOM 1173 N N . ILE A 1 148 ? -8.960 -1.168 -10.543 1.00 79.44 148 ILE A N 1
ATOM 1174 C CA . ILE A 1 148 ? -7.838 -1.750 -11.294 1.00 79.44 148 ILE A CA 1
ATOM 1175 C C . ILE A 1 148 ? -8.008 -3.264 -11.445 1.00 79.44 148 ILE A C 1
ATOM 1177 O O . ILE A 1 148 ? -7.813 -3.799 -12.537 1.00 79.44 148 ILE A O 1
ATOM 1181 N N . LYS A 1 149 ? -8.406 -3.962 -10.375 1.00 76.06 149 LYS A N 1
ATOM 1182 C CA . LYS A 1 149 ? -8.652 -5.407 -10.428 1.00 76.06 149 LYS A CA 1
ATOM 1183 C C . LYS A 1 149 ? -9.777 -5.754 -11.392 1.00 76.06 149 LYS A C 1
ATOM 1185 O O . LYS A 1 149 ? -9.615 -6.684 -12.177 1.00 76.06 149 LYS A O 1
ATOM 1190 N N . LYS A 1 150 ? -10.883 -5.007 -11.370 1.00 76.12 150 LYS A N 1
ATOM 1191 C CA . LYS A 1 150 ? -12.029 -5.240 -12.257 1.00 76.12 150 LYS A CA 1
ATOM 1192 C C . LYS A 1 150 ? -11.650 -5.072 -13.728 1.00 76.12 150 LYS A C 1
ATOM 1194 O O . LYS A 1 150 ? -11.982 -5.932 -14.534 1.00 76.12 150 LYS A O 1
ATOM 1199 N N . THR A 1 151 ? -10.897 -4.027 -14.068 1.00 72.00 151 THR A N 1
ATOM 1200 C CA . THR A 1 151 ? -10.458 -3.769 -15.451 1.00 72.00 151 THR A CA 1
ATOM 1201 C C . THR A 1 151 ? -9.519 -4.847 -16.000 1.00 72.00 151 THR A C 1
ATOM 1203 O O . THR A 1 151 ? -9.406 -4.975 -17.209 1.00 72.00 151 THR A O 1
ATOM 1206 N N . ARG A 1 152 ? -8.850 -5.635 -15.146 1.00 66.69 152 ARG A N 1
ATOM 1207 C CA . ARG A 1 152 ? -7.944 -6.713 -15.587 1.00 66.69 152 ARG A CA 1
ATOM 1208 C C . ARG A 1 152 ? -8.590 -8.095 -15.720 1.00 66.69 152 ARG A C 1
ATOM 1210 O O . ARG A 1 152 ? -7.929 -8.996 -16.224 1.00 66.69 152 ARG A O 1
ATOM 1217 N N . HIS A 1 153 ? -9.824 -8.274 -15.249 1.00 60.81 153 HIS A N 1
ATOM 1218 C CA . HIS A 1 153 ? -10.566 -9.538 -15.381 1.00 60.81 153 HIS A CA 1
ATOM 1219 C C . HIS A 1 153 ? -11.599 -9.519 -16.524 1.00 60.81 153 HIS A C 1
ATOM 1221 O O . HIS A 1 153 ? -12.256 -10.533 -16.744 1.00 60.81 153 HIS A O 1
ATOM 1227 N N . ASN A 1 154 ? -11.725 -8.392 -17.234 1.00 45.72 154 ASN A N 1
ATOM 1228 C CA . ASN A 1 154 ? -12.474 -8.252 -18.487 1.00 45.72 154 ASN A CA 1
ATOM 1229 C C . ASN A 1 154 ? -11.509 -8.255 -19.675 1.00 45.72 154 ASN A C 1
ATOM 1231 O O . ASN A 1 154 ? -11.929 -8.721 -20.753 1.00 45.72 154 ASN A O 1
#

Organism: Hyalella azteca (NCBI:txid294128)

Secondary structure (DSSP, 8-state):
--GGGGSTTHHHHT-TT--EEEEEEEEEEETTEEEEEEEEEESSEEEEEEEE----------------------SSS---EEEESSPPEEGGGEEEEE--HHHHHHHT-TTEEEEEEE-TTS-EEEEEEEE-SSHHHHHHHHHHHHHHHHHH--

pLDDT: mean 76.52, std 18.33, range [36.34, 96.19]